Protein AF-A0A974SLF7-F1 (afdb_monomer_lite)

pLDDT: mean 86.93, std 12.86, range [40.88, 98.12]

Organism: NCBI:txid2528964

Sequence (100 aa):
MTAAPQLDRQIDTAHRFARDSALWLLGLCLRPDGQVAALPDRELGERALRGVRSGAATLLRASGVDDPELSERYQNLVGSLFLSEFDRLCAAWRTKGGRA

Radius of gyration: 15.49 Å; chains: 1; bounding box: 42×24×42 Å

Secondary structure (DSSP, 8-state):
---HHHHHHHHHHHHHHHHHHHHHHHHHHT-TT-TTTTS-HHHHHHHHHHHHHHHHHHHHHHTT---HHHHHHHHHHHHHHHHHHHHHHHHHHHHTT---

Structure (mmCIF, N/CA/C/O backbone):
data_AF-A0A974SLF7-F1
#
_entry.id   AF-A0A974SLF7-F1
#
loop_
_atom_site.group_PDB
_atom_site.id
_atom_site.type_symbol
_atom_site.label_atom_id
_atom_site.label_alt_id
_atom_site.label_comp_id
_atom_site.label_asym_id
_atom_site.label_entity_id
_atom_site.label_seq_id
_atom_site.pdbx_PDB_ins_code
_atom_site.Cartn_x
_atom_site.Cartn_y
_atom_site.Cartn_z
_atom_site.occupancy
_atom_site.B_iso_or_equiv
_atom_site.auth_seq_id
_atom_site.auth_comp_id
_atom_site.auth_asym_id
_atom_site.auth_atom_id
_atom_site.pdbx_PDB_model_num
ATOM 1 N N . MET A 1 1 ? -25.078 -4.249 18.445 1.00 40.88 1 MET A N 1
ATOM 2 C CA . MET A 1 1 ? -24.190 -5.179 17.710 1.00 40.88 1 MET A CA 1
ATOM 3 C C . MET A 1 1 ? -24.194 -4.788 16.234 1.00 40.88 1 MET A C 1
ATOM 5 O O . MET A 1 1 ? -25.112 -5.164 15.525 1.00 40.88 1 MET A O 1
ATOM 9 N N . THR A 1 2 ? -23.228 -3.978 15.790 1.00 49.41 2 THR A N 1
ATOM 10 C CA . THR A 1 2 ? -23.157 -3.402 14.420 1.00 49.41 2 THR A CA 1
ATOM 11 C C . THR A 1 2 ? -21.732 -3.452 13.830 1.00 49.41 2 THR A C 1
ATOM 13 O O . THR A 1 2 ? -21.420 -2.722 12.898 1.00 49.41 2 THR A O 1
ATOM 16 N N . ALA A 1 3 ? -20.851 -4.312 14.358 1.00 54.59 3 ALA A N 1
ATOM 17 C CA . ALA A 1 3 ? -19.404 -4.250 14.108 1.00 54.59 3 ALA A CA 1
ATOM 18 C C . ALA A 1 3 ? -18.918 -4.871 12.777 1.00 54.59 3 ALA A C 1
ATOM 20 O O . ALA A 1 3 ? -17.948 -4.384 12.205 1.00 54.59 3 ALA A O 1
ATOM 21 N N . ALA A 1 4 ? -19.580 -5.910 12.252 1.00 59.72 4 ALA A N 1
ATOM 22 C CA . ALA A 1 4 ? -19.119 -6.626 11.051 1.00 59.72 4 ALA A CA 1
ATOM 23 C C . ALA A 1 4 ? -19.055 -5.767 9.760 1.00 59.72 4 ALA A C 1
ATOM 25 O O . ALA A 1 4 ? -17.989 -5.694 9.154 1.00 59.72 4 ALA A O 1
ATOM 26 N N . PRO A 1 5 ? -20.110 -5.021 9.362 1.00 63.03 5 PRO A N 1
ATOM 27 C CA . PRO A 1 5 ? -20.104 -4.290 8.087 1.00 63.03 5 PRO A CA 1
ATOM 28 C C . PRO A 1 5 ? -19.159 -3.079 8.063 1.00 63.03 5 PRO A C 1
ATOM 30 O O . PRO A 1 5 ? -18.853 -2.550 6.995 1.00 63.03 5 PRO A O 1
ATOM 33 N N . GLN A 1 6 ? -18.715 -2.599 9.227 1.00 72.38 6 GLN A N 1
ATOM 34 C CA . GLN A 1 6 ? -17.761 -1.496 9.316 1.00 72.38 6 GLN A CA 1
ATOM 35 C C . GLN A 1 6 ? -16.323 -1.989 9.130 1.00 72.38 6 GLN A C 1
ATOM 37 O O . GLN A 1 6 ? -15.540 -1.308 8.473 1.00 72.38 6 GLN A O 1
ATOM 42 N N . LEU A 1 7 ? -16.000 -3.184 9.635 1.00 72.69 7 LEU A N 1
ATOM 43 C CA . LEU A 1 7 ? -14.693 -3.809 9.448 1.00 72.69 7 LEU A CA 1
ATOM 44 C C . LEU A 1 7 ? -14.453 -4.181 7.977 1.00 72.69 7 LEU A C 1
ATOM 46 O O . LEU A 1 7 ? -13.407 -3.837 7.432 1.00 72.69 7 LEU A O 1
ATOM 50 N N . ASP A 1 8 ? -15.448 -4.775 7.312 1.00 82.44 8 ASP A N 1
ATOM 51 C CA . ASP A 1 8 ? -15.354 -5.147 5.891 1.00 82.44 8 ASP A CA 1
ATOM 52 C C . ASP A 1 8 ? -15.076 -3.923 5.004 1.00 82.44 8 ASP A C 1
ATOM 54 O O . ASP A 1 8 ? -14.195 -3.939 4.145 1.00 82.44 8 ASP A O 1
ATOM 58 N N . ARG A 1 9 ? -15.746 -2.795 5.279 1.00 85.06 9 ARG A N 1
ATOM 59 C CA . ARG A 1 9 ? -15.509 -1.530 4.562 1.00 85.06 9 ARG A CA 1
ATOM 60 C C . ARG A 1 9 ? -14.100 -0.979 4.768 1.00 85.06 9 ARG A C 1
ATOM 62 O O . ARG A 1 9 ? -13.554 -0.367 3.846 1.00 85.06 9 ARG A O 1
ATOM 69 N N . GLN A 1 10 ? -13.523 -1.150 5.957 1.00 84.69 10 GLN A N 1
ATOM 70 C CA . GLN A 1 10 ? -12.151 -0.719 6.235 1.00 84.69 10 GLN A CA 1
ATOM 71 C C . GLN A 1 10 ? -11.140 -1.609 5.515 1.00 84.69 10 GLN A C 1
ATOM 73 O O . GLN A 1 10 ? -10.195 -1.092 4.927 1.00 84.69 10 GLN A O 1
ATOM 78 N N . ILE A 1 11 ? -11.376 -2.921 5.470 1.00 89.38 11 ILE A N 1
ATOM 79 C CA . ILE A 1 11 ? -10.544 -3.864 4.714 1.00 89.38 11 ILE A CA 1
ATOM 80 C C . ILE A 1 11 ? -10.594 -3.541 3.213 1.00 89.38 11 ILE A C 1
ATOM 82 O O . ILE A 1 11 ? -9.549 -3.386 2.581 1.00 89.38 11 ILE A O 1
ATOM 86 N N . ASP A 1 12 ? -11.781 -3.326 2.648 1.00 92.81 12 ASP A N 1
ATOM 87 C CA . ASP A 1 12 ? -11.933 -2.922 1.245 1.00 92.81 12 ASP A CA 1
ATOM 88 C C . ASP A 1 12 ? -11.215 -1.604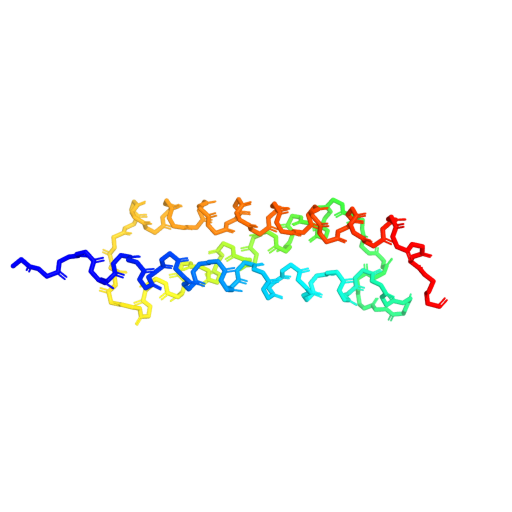 0.934 1.00 92.81 12 ASP A C 1
ATOM 90 O O . ASP A 1 12 ? -10.603 -1.432 -0.124 1.00 92.81 12 ASP A O 1
ATOM 94 N N . THR A 1 13 ? -11.290 -0.647 1.860 1.00 93.31 13 THR A N 1
ATOM 95 C CA . THR A 1 13 ? -10.619 0.649 1.724 1.00 93.31 13 THR A CA 1
ATOM 96 C C . THR A 1 13 ? -9.105 0.495 1.792 1.00 93.31 13 THR A C 1
ATOM 98 O O . THR A 1 13 ? -8.410 1.081 0.963 1.00 93.31 13 THR A O 1
ATOM 101 N N . ALA A 1 14 ? -8.597 -0.344 2.697 1.00 94.25 14 ALA A N 1
ATOM 102 C CA . ALA A 1 14 ? -7.186 -0.699 2.782 1.00 94.25 14 ALA A CA 1
ATOM 103 C C . ALA A 1 14 ? -6.677 -1.310 1.469 1.00 94.25 14 ALA A C 1
ATOM 105 O O . ALA A 1 14 ? -5.662 -0.855 0.941 1.00 94.25 14 ALA A O 1
ATOM 106 N N . HIS A 1 15 ? -7.404 -2.279 0.902 1.00 96.12 15 HIS A N 1
ATOM 107 C CA . HIS A 1 15 ? -7.049 -2.903 -0.375 1.00 96.12 15 HIS A CA 1
ATOM 108 C C . HIS A 1 15 ? -7.011 -1.899 -1.529 1.00 96.12 15 HIS A C 1
ATOM 110 O O . HIS A 1 15 ? -6.037 -1.874 -2.285 1.00 96.12 15 HIS A O 1
ATOM 116 N N . ARG A 1 16 ? -8.042 -1.053 -1.665 1.00 96.88 16 ARG A N 1
ATOM 117 C CA . ARG A 1 16 ? -8.079 -0.017 -2.711 1.00 96.88 16 ARG A CA 1
ATOM 118 C C . ARG A 1 16 ? -6.922 0.965 -2.564 1.00 96.88 16 ARG A C 1
ATOM 120 O O . ARG A 1 16 ? -6.176 1.170 -3.514 1.00 96.88 16 ARG A O 1
ATOM 127 N N . PHE A 1 17 ? -6.725 1.506 -1.365 1.00 97.31 17 PHE A N 1
ATOM 128 C CA . PHE A 1 17 ? -5.679 2.491 -1.109 1.00 97.31 17 PHE A CA 1
ATOM 129 C C . PHE A 1 17 ? -4.268 1.928 -1.344 1.00 97.31 17 PHE A C 1
ATOM 131 O O . PHE A 1 17 ? -3.434 2.587 -1.970 1.00 97.31 17 PHE A O 1
ATOM 138 N N . ALA A 1 18 ? -4.009 0.695 -0.899 1.00 97.69 18 ALA A N 1
ATOM 139 C CA . ALA A 1 18 ? -2.747 0.003 -1.143 1.00 97.69 18 ALA A CA 1
ATOM 140 C C . ALA A 1 18 ? -2.482 -0.195 -2.643 1.00 97.69 18 ALA A C 1
ATOM 142 O O . ALA A 1 18 ? -1.388 0.105 -3.125 1.00 97.69 18 ALA A O 1
ATOM 143 N N . ARG A 1 19 ? -3.496 -0.646 -3.391 1.00 97.56 19 ARG A N 1
ATOM 144 C CA . ARG A 1 19 ? -3.413 -0.851 -4.841 1.00 97.56 19 ARG A CA 1
ATOM 145 C C . ARG A 1 19 ? -3.156 0.451 -5.596 1.00 97.56 19 ARG A C 1
ATOM 147 O O . ARG A 1 19 ? -2.277 0.483 -6.454 1.00 97.56 19 ARG A O 1
ATOM 154 N N . ASP A 1 20 ? -3.897 1.508 -5.283 1.00 97.88 20 ASP A N 1
ATOM 155 C CA . ASP A 1 20 ? -3.748 2.806 -5.948 1.00 97.88 20 ASP A CA 1
ATOM 156 C C . ASP A 1 20 ? -2.362 3.402 -5.678 1.00 97.88 20 ASP A C 1
ATOM 158 O O . ASP A 1 20 ? -1.701 3.896 -6.592 1.00 97.88 20 ASP A O 1
ATOM 162 N N . SER A 1 21 ? -1.867 3.258 -4.445 1.00 97.75 21 SER A N 1
ATOM 163 C CA . SER A 1 21 ? -0.510 3.669 -4.072 1.00 97.75 21 SER A CA 1
ATOM 164 C C . SER A 1 21 ? 0.567 2.868 -4.814 1.00 97.75 21 SER A C 1
ATOM 166 O O . SER A 1 21 ? 1.557 3.440 -5.272 1.00 97.75 21 SER A O 1
ATOM 168 N N . ALA A 1 22 ? 0.376 1.555 -4.975 1.00 96.88 22 ALA A N 1
ATOM 169 C CA . ALA A 1 22 ? 1.293 0.690 -5.718 1.00 96.88 22 ALA A CA 1
ATOM 170 C C . ALA A 1 22 ? 1.327 1.036 -7.216 1.00 96.88 22 ALA A C 1
ATOM 172 O O . ALA A 1 22 ? 2.403 1.115 -7.810 1.00 96.88 22 ALA A O 1
ATOM 173 N N . LEU A 1 23 ? 0.165 1.304 -7.821 1.00 95.00 23 LEU A N 1
ATOM 174 C CA . LEU A 1 23 ? 0.063 1.767 -9.207 1.00 95.00 23 LEU A CA 1
ATOM 175 C C . LEU A 1 23 ? 0.741 3.123 -9.401 1.00 95.00 23 LEU A C 1
ATOM 177 O O . LEU A 1 23 ? 1.461 3.312 -10.381 1.00 95.00 23 LEU A O 1
ATOM 181 N N . TRP A 1 24 ? 0.536 4.051 -8.465 1.00 94.00 24 TRP A N 1
ATOM 182 C CA . TRP A 1 24 ? 1.185 5.356 -8.495 1.00 94.00 24 TRP A CA 1
ATOM 183 C C . TRP A 1 24 ? 2.710 5.228 -8.435 1.00 94.00 24 TRP A C 1
ATOM 185 O O . TRP A 1 24 ? 3.396 5.820 -9.270 1.00 94.00 24 TRP A O 1
ATOM 195 N N . LEU A 1 25 ? 3.240 4.405 -7.520 1.00 93.75 25 LEU A N 1
ATOM 196 C CA . LEU A 1 25 ? 4.680 4.166 -7.424 1.00 93.75 25 LEU A CA 1
ATOM 197 C C . LEU A 1 25 ? 5.232 3.536 -8.707 1.00 93.75 25 LEU A C 1
ATOM 199 O O . LEU A 1 25 ? 6.228 4.021 -9.234 1.00 93.75 25 LEU A O 1
ATOM 203 N N . LEU A 1 26 ? 4.573 2.506 -9.249 1.00 91.50 26 LEU A N 1
ATOM 204 C CA . LEU A 1 26 ? 5.006 1.903 -10.512 1.00 91.50 26 LEU A CA 1
ATOM 205 C C . LEU A 1 26 ? 5.023 2.945 -11.636 1.00 91.50 26 LEU A C 1
ATOM 207 O O . LEU A 1 26 ? 5.988 3.028 -12.389 1.00 91.50 26 LEU A O 1
ATOM 211 N N . GLY A 1 27 ? 3.986 3.780 -11.720 1.00 90.25 27 GLY A N 1
ATOM 212 C CA . GLY A 1 27 ? 3.916 4.868 -12.689 1.00 90.25 27 GLY A CA 1
ATOM 213 C C . GLY A 1 27 ? 5.048 5.887 -12.545 1.00 90.25 27 GLY A C 1
ATOM 214 O O . GLY A 1 27 ? 5.474 6.446 -13.552 1.00 90.25 27 GLY A O 1
ATOM 215 N N . LEU A 1 28 ? 5.557 6.122 -11.332 1.00 88.12 28 LEU A N 1
ATOM 216 C CA . LEU A 1 28 ? 6.750 6.940 -11.116 1.00 88.12 28 LEU A CA 1
ATOM 217 C C . LEU A 1 28 ? 8.030 6.231 -11.563 1.00 88.12 28 LEU A C 1
ATOM 219 O O . LEU A 1 28 ? 8.842 6.853 -12.241 1.00 88.12 28 LEU A O 1
ATOM 223 N N . CYS A 1 29 ? 8.194 4.949 -11.229 1.00 87.62 29 CYS A N 1
ATOM 224 C CA . CYS A 1 29 ? 9.366 4.160 -11.621 1.00 87.62 29 CYS A CA 1
ATOM 225 C C . CYS A 1 29 ? 9.501 4.012 -13.145 1.00 87.62 29 CYS A C 1
ATOM 227 O O . CYS A 1 29 ? 10.606 3.872 -13.655 1.00 87.62 29 CYS A O 1
ATOM 229 N N . LEU A 1 30 ? 8.385 4.037 -13.879 1.00 85.62 30 LEU A N 1
ATOM 230 C CA . LEU A 1 30 ? 8.370 3.917 -15.340 1.00 85.62 30 LEU A CA 1
ATOM 231 C C . LEU A 1 30 ? 8.606 5.249 -16.077 1.00 85.62 30 LEU A C 1
ATOM 233 O O . LEU A 1 30 ? 8.664 5.252 -17.305 1.00 85.62 30 LEU A O 1
ATOM 237 N N . ARG A 1 31 ? 8.724 6.385 -15.373 1.00 84.25 31 ARG A N 1
ATOM 238 C CA . ARG A 1 31 ? 8.964 7.697 -15.999 1.00 84.25 31 ARG A CA 1
ATOM 239 C C . ARG A 1 31 ? 10.470 7.995 -16.071 1.00 84.25 31 ARG A C 1
ATOM 241 O O . ARG A 1 31 ? 11.074 8.179 -15.017 1.00 84.25 31 ARG A O 1
ATOM 248 N N . PRO A 1 32 ? 11.058 8.125 -17.276 1.00 64.94 32 PRO A N 1
ATOM 249 C CA . PRO A 1 32 ? 12.507 8.274 -17.448 1.00 64.94 32 PRO A CA 1
ATOM 250 C C . PRO A 1 32 ? 13.077 9.585 -16.878 1.00 64.94 32 PRO A C 1
ATOM 252 O O . PRO A 1 32 ? 14.190 9.579 -16.367 1.00 64.94 32 PRO A O 1
ATOM 255 N N . ASP A 1 33 ? 12.296 10.671 -16.868 1.00 72.19 33 ASP A N 1
ATOM 256 C CA . ASP A 1 33 ? 12.726 12.001 -16.388 1.00 72.19 33 ASP A CA 1
ATOM 257 C C . ASP A 1 33 ? 12.012 12.432 -15.089 1.00 72.19 33 ASP A C 1
ATOM 259 O O . ASP A 1 33 ? 11.839 13.617 -14.795 1.00 72.19 33 ASP A O 1
ATOM 263 N N . GLY A 1 34 ? 11.499 11.468 -14.320 1.00 65.69 34 GLY A N 1
ATOM 264 C CA . GLY A 1 34 ? 10.731 11.745 -13.107 1.00 65.69 34 GLY A CA 1
ATOM 265 C C . GLY A 1 34 ? 11.589 12.262 -11.947 1.00 65.69 34 GLY A C 1
ATOM 266 O O . GLY A 1 34 ? 12.764 11.932 -11.826 1.00 65.69 34 GLY A O 1
ATOM 267 N N . GLN A 1 35 ? 10.965 12.978 -11.001 1.00 68.19 35 GLN A N 1
ATOM 268 C CA . GLN A 1 35 ? 11.599 13.458 -9.754 1.00 68.19 35 GLN A CA 1
ATOM 269 C C . GLN A 1 35 ? 12.273 12.350 -8.920 1.00 68.19 35 GLN A C 1
ATOM 271 O O . GLN A 1 35 ? 13.057 12.644 -8.021 1.00 68.19 35 GLN A O 1
ATOM 276 N N . VAL A 1 36 ? 11.952 11.083 -9.196 1.00 77.31 36 VAL A N 1
ATOM 277 C CA . VAL A 1 36 ? 12.478 9.914 -8.487 1.00 77.31 36 VAL A CA 1
ATOM 278 C C . VAL A 1 36 ? 13.556 9.157 -9.264 1.00 77.31 36 VAL A C 1
ATOM 280 O O . VAL A 1 36 ? 14.143 8.247 -8.696 1.00 77.31 36 VAL A O 1
ATOM 283 N N . ALA A 1 37 ? 13.859 9.532 -10.514 1.00 72.44 37 ALA A N 1
ATOM 284 C CA . ALA A 1 37 ? 14.837 8.829 -11.355 1.00 72.44 37 ALA A CA 1
ATOM 285 C C . ALA A 1 37 ? 16.264 8.856 -10.772 1.00 72.44 37 ALA A C 1
ATOM 287 O O . ALA A 1 37 ? 17.071 7.976 -11.051 1.00 72.44 37 ALA A O 1
ATOM 288 N N . ALA A 1 38 ? 16.566 9.854 -9.935 1.00 78.94 38 ALA A N 1
ATOM 289 C CA . ALA A 1 38 ? 17.844 9.986 -9.240 1.00 78.94 38 ALA A CA 1
ATOM 290 C C . ALA A 1 38 ? 17.874 9.315 -7.852 1.00 78.94 38 ALA A C 1
ATOM 292 O O . ALA A 1 38 ? 18.921 9.310 -7.205 1.00 78.94 38 ALA A O 1
ATOM 293 N N . LEU A 1 39 ? 16.744 8.793 -7.357 1.00 83.50 39 LEU A N 1
ATOM 294 C CA . LEU A 1 39 ? 16.686 8.150 -6.045 1.00 83.50 39 LEU A CA 1
ATOM 295 C C . LEU A 1 39 ? 17.078 6.671 -6.152 1.00 83.50 39 LEU A C 1
ATOM 297 O O . LEU A 1 39 ? 16.595 5.983 -7.049 1.00 83.50 39 LEU A O 1
ATOM 301 N N . PRO A 1 40 ? 17.875 6.139 -5.210 1.00 87.44 40 PRO A N 1
ATOM 302 C CA . PRO A 1 40 ? 18.087 4.701 -5.108 1.00 87.44 40 PRO A CA 1
ATOM 303 C C . PRO A 1 40 ? 16.764 3.960 -4.867 1.00 87.44 40 PRO A C 1
ATOM 305 O O . PRO A 1 40 ? 15.971 4.380 -4.020 1.00 87.44 40 PRO A O 1
ATOM 308 N N . ASP A 1 41 ? 16.566 2.809 -5.518 1.00 86.06 41 ASP A N 1
ATOM 309 C CA . ASP A 1 41 ? 15.347 1.985 -5.403 1.00 86.06 41 ASP A CA 1
ATOM 310 C C . ASP A 1 41 ? 14.931 1.725 -3.951 1.00 86.06 41 ASP A C 1
ATOM 312 O O . ASP A 1 41 ? 13.758 1.836 -3.588 1.00 86.06 41 ASP A O 1
ATOM 316 N N . ARG A 1 42 ? 15.911 1.420 -3.092 1.00 87.81 42 ARG A N 1
ATOM 317 C CA . ARG A 1 42 ? 15.683 1.194 -1.661 1.00 87.81 42 ARG A CA 1
ATOM 318 C C . ARG A 1 42 ? 15.109 2.433 -0.977 1.00 87.81 42 ARG A C 1
ATOM 320 O O . ARG A 1 42 ? 14.162 2.321 -0.204 1.00 87.81 42 ARG A O 1
ATOM 327 N N . GLU A 1 43 ? 15.674 3.605 -1.250 1.00 90.81 43 GLU A N 1
ATOM 328 C CA . GLU A 1 43 ? 15.220 4.850 -0.636 1.00 90.81 43 GLU A CA 1
ATOM 329 C C . GLU A 1 43 ? 13.817 5.225 -1.125 1.00 90.81 43 GLU A C 1
ATOM 331 O O . GLU A 1 43 ? 12.964 5.615 -0.323 1.00 90.81 43 GLU A O 1
ATOM 336 N N . LEU A 1 44 ? 13.555 5.062 -2.423 1.00 89.88 44 LEU A N 1
ATOM 337 C CA . LEU A 1 44 ? 12.239 5.288 -3.008 1.00 89.88 44 LEU A CA 1
ATOM 338 C C . LEU A 1 44 ? 11.185 4.356 -2.388 1.00 89.88 44 LEU A C 1
ATOM 340 O O . LEU A 1 44 ? 10.128 4.828 -1.960 1.00 89.88 44 LEU A O 1
ATOM 344 N N . GLY A 1 45 ? 11.493 3.062 -2.269 1.00 90.62 45 GLY A N 1
ATOM 345 C CA . GLY A 1 45 ? 10.617 2.072 -1.642 1.00 90.62 45 GLY A CA 1
ATOM 346 C C . GLY A 1 45 ? 10.332 2.379 -0.170 1.00 90.62 45 GLY A C 1
ATOM 347 O O . GLY A 1 45 ? 9.176 2.366 0.255 1.00 90.62 45 GLY A O 1
ATOM 348 N N . GLU A 1 46 ? 11.357 2.737 0.609 1.00 94.00 46 GLU A N 1
ATOM 349 C CA . GLU A 1 46 ? 11.193 3.120 2.015 1.00 94.00 46 GLU A CA 1
ATOM 350 C C . GLU A 1 46 ? 10.353 4.398 2.178 1.00 94.00 46 GLU A C 1
ATOM 352 O O . GLU A 1 46 ? 9.485 4.464 3.055 1.00 94.00 46 GLU A O 1
ATOM 357 N N . ARG A 1 47 ? 10.571 5.418 1.334 1.00 94.31 47 ARG A N 1
ATOM 358 C CA . ARG A 1 47 ? 9.768 6.653 1.335 1.00 94.31 47 ARG A CA 1
ATOM 359 C C . ARG A 1 47 ? 8.310 6.369 0.983 1.00 94.31 47 ARG A C 1
ATOM 361 O O . ARG A 1 47 ? 7.423 6.852 1.687 1.00 94.31 47 ARG A O 1
ATOM 368 N N . ALA A 1 48 ? 8.065 5.568 -0.053 1.00 94.88 48 ALA A N 1
ATOM 369 C CA . ALA A 1 48 ? 6.719 5.184 -0.462 1.00 94.88 48 ALA A CA 1
ATOM 370 C C . ALA A 1 48 ? 5.998 4.413 0.652 1.00 94.88 48 ALA A C 1
ATOM 372 O O . ALA A 1 48 ? 4.888 4.781 1.029 1.00 94.88 48 ALA A O 1
ATOM 373 N N . LEU A 1 49 ? 6.656 3.420 1.260 1.00 96.69 49 LEU A N 1
ATOM 374 C CA . LEU A 1 49 ? 6.080 2.641 2.356 1.00 96.69 49 LEU A CA 1
ATOM 375 C C . LEU A 1 49 ? 5.740 3.514 3.573 1.00 96.69 49 LEU A C 1
ATOM 377 O O . LEU A 1 49 ? 4.662 3.368 4.153 1.00 96.69 49 LEU A O 1
ATOM 381 N N . ARG A 1 50 ? 6.622 4.450 3.953 1.00 97.25 50 ARG A N 1
ATOM 382 C CA . ARG A 1 50 ? 6.330 5.421 5.023 1.00 97.25 50 ARG A CA 1
ATOM 383 C C . ARG A 1 50 ? 5.128 6.302 4.677 1.00 97.25 50 ARG A C 1
ATOM 385 O O . ARG A 1 50 ? 4.267 6.505 5.531 1.00 97.25 50 ARG A O 1
ATOM 392 N N . GLY A 1 51 ? 5.050 6.787 3.437 1.00 97.19 51 GLY A N 1
ATOM 393 C CA . GLY A 1 51 ? 3.918 7.578 2.949 1.00 97.19 51 GLY A CA 1
ATOM 394 C C . GLY A 1 51 ? 2.596 6.813 3.018 1.00 97.19 51 GLY A C 1
ATOM 395 O O . GLY A 1 51 ? 1.617 7.327 3.555 1.00 97.19 51 GLY A O 1
ATOM 396 N N . VAL A 1 52 ? 2.587 5.556 2.569 1.00 97.75 52 VAL A N 1
ATOM 397 C CA . VAL A 1 52 ? 1.416 4.669 2.620 1.00 97.75 52 VAL A CA 1
ATOM 398 C C . VAL A 1 52 ? 0.964 4.424 4.058 1.00 97.75 52 VAL A C 1
ATOM 400 O O . VAL A 1 52 ? -0.220 4.560 4.355 1.00 97.75 52 VAL A O 1
ATOM 403 N N . ARG A 1 53 ? 1.887 4.125 4.980 1.00 97.50 53 ARG A N 1
ATOM 404 C CA . ARG A 1 53 ? 1.552 3.944 6.403 1.00 97.50 53 ARG A CA 1
ATOM 405 C C . ARG A 1 53 ? 0.959 5.216 7.011 1.00 97.50 53 ARG A C 1
ATOM 407 O O . ARG A 1 53 ? -0.098 5.164 7.629 1.00 97.50 53 ARG A O 1
ATOM 414 N N . SER A 1 54 ? 1.560 6.376 6.758 1.00 96.44 54 SER A N 1
ATOM 415 C CA . SER A 1 54 ? 1.012 7.658 7.225 1.00 96.44 54 SER A CA 1
ATOM 416 C C . SER A 1 54 ? -0.392 7.941 6.658 1.00 96.44 54 SER A C 1
ATOM 418 O O . SER A 1 54 ? -1.309 8.343 7.385 1.00 96.44 54 SER A O 1
ATOM 420 N N . GLY A 1 55 ? -0.603 7.655 5.369 1.00 95.50 55 GLY A N 1
ATOM 421 C CA . GLY A 1 55 ? -1.911 7.765 4.724 1.00 95.50 55 GLY A CA 1
ATOM 422 C C . GLY A 1 55 ? -2.950 6.825 5.339 1.00 95.50 55 GLY A C 1
ATOM 423 O O . GLY A 1 55 ? -4.063 7.254 5.635 1.00 95.50 55 GLY A O 1
ATOM 424 N N . ALA A 1 56 ? -2.571 5.579 5.629 1.00 95.00 56 ALA A N 1
ATOM 425 C CA . ALA A 1 56 ? -3.430 4.605 6.300 1.00 95.00 56 ALA A CA 1
ATOM 426 C C . ALA A 1 56 ? -3.881 5.086 7.687 1.00 95.00 56 ALA A C 1
ATOM 428 O O . ALA A 1 56 ? -5.067 5.007 8.007 1.00 95.00 56 ALA A O 1
ATOM 429 N N . ALA A 1 57 ? -2.962 5.643 8.484 1.00 93.50 57 ALA A N 1
ATOM 430 C CA . ALA A 1 57 ? -3.291 6.226 9.785 1.00 93.50 57 ALA A CA 1
ATOM 431 C C . ALA A 1 57 ? -4.313 7.366 9.654 1.00 93.50 57 ALA A C 1
ATOM 433 O O . ALA A 1 57 ? -5.261 7.458 10.432 1.00 93.50 57 ALA A O 1
ATOM 434 N N . THR A 1 58 ? -4.136 8.216 8.641 1.00 93.81 58 THR A N 1
ATOM 435 C CA . THR A 1 58 ? -5.033 9.344 8.358 1.00 93.81 58 THR A CA 1
ATOM 436 C C . THR A 1 58 ? -6.427 8.867 7.942 1.00 93.81 58 THR A C 1
ATOM 438 O O . THR A 1 58 ? -7.423 9.379 8.450 1.00 93.81 58 THR A O 1
ATOM 441 N N . LEU A 1 59 ? -6.514 7.849 7.078 1.00 91.44 59 LEU A N 1
ATOM 442 C CA . LEU A 1 59 ? -7.783 7.249 6.646 1.00 91.44 59 LEU A CA 1
ATOM 443 C C . LEU A 1 59 ? -8.552 6.616 7.812 1.00 91.44 59 LEU A C 1
ATOM 445 O O . LEU A 1 59 ? -9.770 6.783 7.922 1.00 91.44 59 LEU A O 1
ATOM 449 N N . LEU A 1 60 ? -7.842 5.919 8.701 1.00 90.12 60 LEU A N 1
AT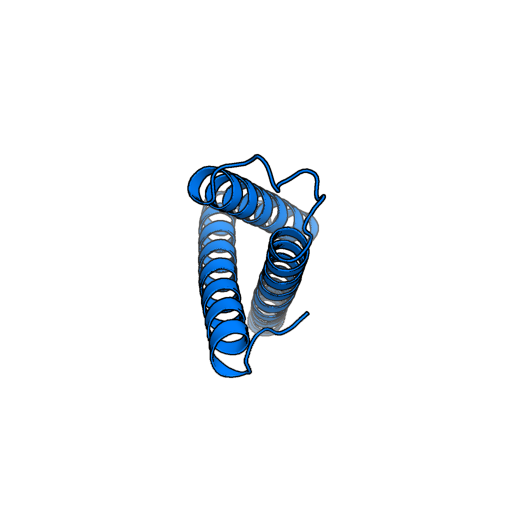OM 450 C CA . LEU A 1 60 ? -8.453 5.297 9.869 1.00 90.12 60 LEU A CA 1
ATOM 451 C C . LEU A 1 60 ? -8.996 6.353 10.845 1.00 90.12 60 LEU A C 1
ATOM 453 O O . LEU A 1 60 ? -10.144 6.255 11.278 1.00 90.12 60 LEU A O 1
ATOM 457 N N . ARG A 1 61 ? -8.224 7.417 11.112 1.00 89.94 61 ARG A N 1
ATOM 458 C CA . ARG A 1 61 ? -8.673 8.549 11.943 1.00 89.94 61 ARG A CA 1
ATOM 459 C C . ARG A 1 61 ? -9.878 9.271 11.344 1.00 89.94 61 ARG A C 1
ATOM 461 O O . ARG A 1 61 ? -10.824 9.575 12.064 1.00 89.94 61 ARG A O 1
ATOM 468 N N . ALA A 1 62 ? -9.891 9.493 10.029 1.00 88.81 62 ALA A N 1
ATOM 469 C CA . ALA A 1 62 ? -11.033 10.089 9.328 1.00 88.81 62 ALA A CA 1
ATOM 470 C C . ALA A 1 62 ? -12.310 9.231 9.429 1.00 88.81 62 ALA A C 1
ATOM 472 O O . ALA A 1 62 ? -13.416 9.748 9.297 1.00 88.81 62 ALA A O 1
ATOM 473 N N . SER A 1 63 ? -12.161 7.934 9.712 1.00 86.88 63 SER A N 1
ATOM 474 C CA . SER A 1 63 ? -13.270 7.010 9.964 1.00 86.88 63 SER A CA 1
ATOM 475 C C . SER A 1 63 ? -13.776 7.038 11.416 1.00 86.88 63 SER A C 1
ATOM 477 O O . SER A 1 63 ? -14.639 6.236 11.771 1.00 86.88 63 SER A O 1
ATOM 479 N N . GLY A 1 64 ? -13.253 7.943 12.254 1.00 87.00 64 GLY A N 1
ATOM 480 C CA . GLY A 1 64 ? -13.656 8.121 13.652 1.00 87.00 64 GLY A CA 1
ATOM 481 C C . GLY A 1 64 ? -13.014 7.135 14.631 1.00 87.00 64 GLY A C 1
ATOM 482 O O . GLY A 1 64 ? -13.468 7.027 15.766 1.00 87.00 64 GLY A O 1
ATOM 483 N N . VAL A 1 65 ? -11.985 6.401 14.204 1.00 85.19 65 VAL A N 1
ATOM 484 C CA . VAL A 1 65 ? -11.255 5.453 15.053 1.00 85.19 65 VAL A CA 1
ATOM 485 C C . VAL A 1 65 ? -10.049 6.159 15.673 1.00 85.19 65 VAL A C 1
ATOM 487 O O . VAL A 1 65 ? -9.125 6.552 14.960 1.00 85.19 65 VAL A O 1
ATOM 490 N N . ASP A 1 66 ? -10.053 6.284 17.000 1.00 85.62 66 ASP A N 1
ATOM 491 C CA . ASP A 1 66 ? -8.970 6.880 17.795 1.00 85.62 66 ASP A CA 1
ATOM 492 C C . ASP A 1 66 ? -8.371 5.848 18.764 1.00 85.62 66 ASP A C 1
ATOM 494 O O . ASP A 1 66 ? -8.423 5.975 19.983 1.00 85.62 66 ASP A O 1
ATOM 498 N N . ASP A 1 67 ? -7.861 4.758 18.190 1.00 89.81 67 ASP A N 1
ATOM 499 C CA . ASP A 1 67 ? -7.170 3.683 18.903 1.00 89.81 67 ASP A CA 1
ATOM 500 C C . ASP A 1 67 ? -5.741 3.556 18.335 1.00 89.81 67 ASP A C 1
ATOM 502 O O . ASP A 1 67 ? -5.578 3.206 17.157 1.00 89.81 67 ASP A O 1
ATOM 506 N N . PRO A 1 68 ? -4.695 3.868 19.127 1.00 91.00 68 PRO A N 1
ATOM 507 C CA . PRO A 1 68 ? -3.305 3.793 18.683 1.00 91.00 68 PRO A CA 1
ATOM 508 C C . PRO A 1 68 ? -2.859 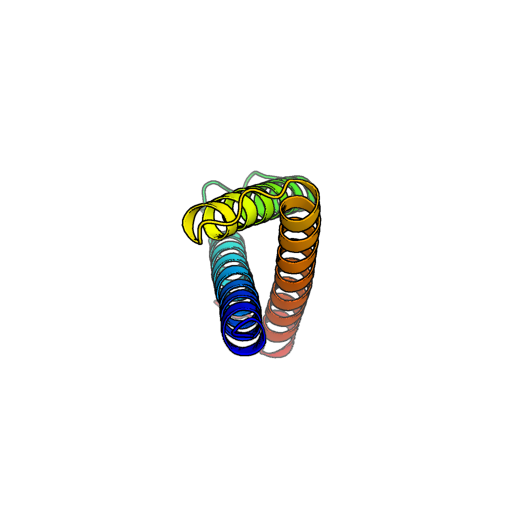2.392 18.251 1.00 91.00 68 PRO A C 1
ATOM 510 O O . PRO A 1 68 ? -2.148 2.268 17.254 1.00 91.00 68 PRO A O 1
ATOM 513 N N . GLU A 1 69 ? -3.288 1.345 18.958 1.00 93.50 69 GLU A N 1
ATOM 514 C CA . GLU A 1 69 ? -2.900 -0.038 18.666 1.00 93.50 69 GLU A CA 1
ATOM 515 C C . GLU A 1 69 ? -3.575 -0.514 17.377 1.00 93.50 69 GLU A C 1
ATOM 517 O O . GLU A 1 69 ? -2.939 -1.103 16.496 1.00 93.50 69 GLU A O 1
ATOM 522 N N . LEU A 1 70 ? -4.863 -0.198 17.217 1.00 90.25 70 LEU A N 1
ATOM 523 C CA . LEU A 1 70 ? -5.588 -0.482 15.983 1.00 90.25 70 LEU A CA 1
ATOM 524 C C . LEU A 1 70 ? -5.014 0.307 14.800 1.00 90.25 70 LEU A C 1
ATOM 526 O O . LEU A 1 70 ? -4.899 -0.235 13.700 1.00 90.25 70 LEU A O 1
ATOM 530 N N . SER A 1 71 ? -4.604 1.557 15.023 1.00 92.31 71 SER A N 1
ATOM 531 C CA . SER A 1 71 ? -3.927 2.371 14.014 1.00 92.31 71 SER A CA 1
ATOM 532 C C . SER A 1 71 ? -2.616 1.751 13.568 1.00 92.31 71 SER A C 1
ATOM 534 O O . SER A 1 71 ? -2.391 1.614 12.367 1.00 92.31 71 SER A O 1
ATOM 536 N N . GLU A 1 72 ? -1.770 1.308 14.493 1.00 94.88 72 GLU A N 1
ATOM 537 C CA . GLU A 1 72 ? -0.523 0.630 14.146 1.00 94.88 72 GLU A CA 1
ATOM 538 C C . GLU A 1 72 ? -0.779 -0.657 13.345 1.00 94.88 72 GLU A C 1
ATOM 540 O O . GLU A 1 72 ? -0.171 -0.875 12.292 1.00 94.88 72 GLU A O 1
ATOM 545 N N . ARG A 1 73 ? -1.735 -1.486 13.781 1.00 94.56 73 ARG A N 1
ATOM 546 C CA . ARG A 1 73 ? -2.124 -2.711 13.062 1.00 94.56 73 ARG A CA 1
ATOM 547 C C . ARG A 1 73 ? -2.636 -2.414 11.657 1.00 94.56 73 ARG A C 1
ATOM 549 O O . ARG A 1 73 ? -2.246 -3.098 10.713 1.00 94.56 73 ARG A O 1
ATOM 556 N N . TYR A 1 74 ? -3.467 -1.388 11.505 1.00 94.31 74 TYR A N 1
ATOM 557 C CA . TYR A 1 74 ? -4.010 -0.984 10.212 1.00 94.31 74 TYR A CA 1
ATOM 558 C C . TYR A 1 74 ? -2.921 -0.447 9.276 1.00 94.31 74 TYR A C 1
ATOM 560 O O . TYR A 1 74 ? -2.866 -0.826 8.107 1.00 94.31 74 TYR A O 1
ATOM 568 N N . GLN A 1 75 ? -1.995 0.367 9.789 1.00 96.25 75 GLN A N 1
ATOM 569 C CA . GLN A 1 75 ? -0.831 0.832 9.031 1.00 96.25 75 GLN A CA 1
ATOM 570 C C . GLN A 1 75 ? 0.038 -0.333 8.550 1.00 96.25 75 GLN A C 1
ATOM 572 O O . GLN A 1 75 ? 0.469 -0.352 7.395 1.00 96.25 75 GLN A O 1
ATOM 577 N N . ASN A 1 76 ? 0.278 -1.320 9.417 1.00 97.19 76 ASN A N 1
ATOM 578 C CA . ASN A 1 76 ? 1.035 -2.517 9.066 1.00 97.19 76 ASN A CA 1
ATOM 579 C C . ASN A 1 76 ? 0.310 -3.353 8.004 1.00 97.19 76 ASN A C 1
ATOM 581 O O . ASN A 1 76 ? 0.935 -3.711 7.006 1.00 97.19 76 ASN A O 1
ATOM 585 N N . LEU A 1 77 ? -0.999 -3.577 8.162 1.00 96.00 77 LEU A N 1
ATOM 586 C CA . LEU A 1 77 ? -1.836 -4.268 7.177 1.00 96.00 77 LEU A CA 1
ATOM 587 C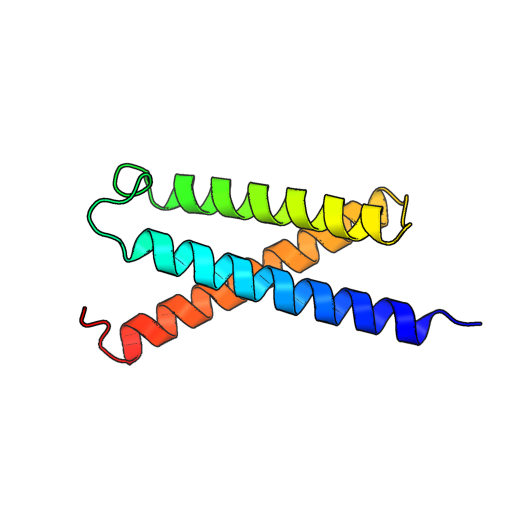 C . LEU A 1 77 ? -1.756 -3.595 5.802 1.00 96.00 77 LEU A C 1
ATOM 589 O O . LEU A 1 77 ? -1.405 -4.244 4.818 1.00 96.00 77 LEU A O 1
ATOM 593 N N . VAL A 1 78 ? -2.035 -2.292 5.729 1.00 97.56 78 VAL A N 1
ATOM 594 C CA . VAL A 1 78 ? -2.006 -1.537 4.467 1.00 97.56 78 VAL A CA 1
ATOM 595 C C . VAL A 1 78 ? -0.604 -1.544 3.857 1.00 97.56 78 VAL A C 1
ATOM 597 O O . VAL A 1 78 ? -0.465 -1.714 2.648 1.00 97.56 78 VAL A O 1
ATOM 600 N N . GLY A 1 79 ? 0.443 -1.407 4.677 1.00 97.69 79 GLY A N 1
ATOM 601 C CA . GLY A 1 79 ? 1.828 -1.492 4.217 1.00 97.69 79 GLY A CA 1
ATOM 602 C C . GLY A 1 79 ? 2.153 -2.842 3.569 1.00 97.69 79 GLY A C 1
ATOM 603 O O . GLY A 1 79 ? 2.752 -2.873 2.497 1.00 97.69 79 GLY A O 1
ATOM 604 N N . SER A 1 80 ? 1.719 -3.951 4.172 1.00 98.00 80 SER A N 1
ATOM 605 C CA . SER A 1 80 ? 1.888 -5.294 3.604 1.00 98.00 80 SER A CA 1
ATOM 606 C C . SER A 1 80 ? 1.099 -5.486 2.307 1.00 98.00 80 SER A C 1
ATOM 608 O O . SER A 1 80 ? 1.642 -6.026 1.343 1.00 98.00 80 SER A O 1
ATOM 610 N N . LEU A 1 81 ? -0.150 -5.009 2.251 1.00 98.06 81 LEU A N 1
ATOM 611 C CA . LEU A 1 81 ? -0.968 -5.047 1.033 1.00 98.06 81 LEU A CA 1
ATOM 612 C C . LEU A 1 81 ? -0.319 -4.253 -0.105 1.00 98.06 81 LEU A C 1
ATOM 614 O O . LEU A 1 81 ? -0.285 -4.718 -1.241 1.00 98.06 81 LEU A O 1
ATOM 618 N N . PHE A 1 82 ? 0.230 -3.080 0.206 1.00 98.12 82 PHE A N 1
ATOM 619 C CA . PHE A 1 82 ? 0.921 -2.232 -0.759 1.00 98.12 82 PHE A CA 1
ATOM 620 C C . PHE A 1 82 ? 2.146 -2.931 -1.352 1.00 98.12 82 PHE A C 1
ATOM 622 O O . PHE A 1 82 ? 2.280 -2.967 -2.573 1.00 98.12 82 PHE A O 1
ATOM 629 N N . LEU A 1 83 ? 3.005 -3.521 -0.513 1.00 96.50 83 LEU A N 1
ATOM 630 C CA . LEU A 1 83 ? 4.188 -4.250 -0.983 1.00 96.50 83 LEU A CA 1
ATOM 631 C C . LEU A 1 83 ? 3.790 -5.439 -1.864 1.00 96.50 83 LEU A C 1
ATOM 633 O O . LEU A 1 83 ? 4.329 -5.601 -2.954 1.00 96.50 83 LEU A O 1
ATOM 637 N N . SER A 1 84 ? 2.791 -6.217 -1.436 1.00 97.00 84 SER A N 1
ATOM 638 C CA . SER A 1 84 ? 2.302 -7.366 -2.201 1.00 97.00 84 SER A CA 1
ATOM 639 C C . SER A 1 84 ? 1.738 -6.964 -3.569 1.00 97.00 84 SER A C 1
ATOM 641 O O . SER A 1 84 ? 2.067 -7.591 -4.579 1.00 97.00 84 SER A O 1
ATOM 643 N N . GLU A 1 85 ? 0.930 -5.900 -3.637 1.00 97.12 85 GLU A N 1
ATOM 644 C CA . GLU A 1 85 ? 0.416 -5.391 -4.912 1.00 97.12 85 GLU A CA 1
ATOM 645 C C . GLU A 1 85 ? 1.527 -4.811 -5.789 1.00 97.12 85 GLU A C 1
ATOM 647 O O . GLU A 1 85 ? 1.538 -5.055 -6.996 1.00 97.12 85 GLU A O 1
ATOM 652 N N . PHE A 1 86 ? 2.486 -4.088 -5.212 1.00 95.25 86 PHE A N 1
ATOM 653 C CA . PHE A 1 86 ? 3.607 -3.534 -5.965 1.00 95.25 86 PHE A CA 1
ATOM 654 C C . PHE A 1 86 ? 4.491 -4.632 -6.569 1.00 95.25 86 PHE A C 1
ATOM 656 O O . PHE A 1 86 ? 4.810 -4.571 -7.759 1.00 95.25 86 PHE A O 1
ATOM 663 N N . ASP A 1 87 ? 4.803 -5.680 -5.806 1.00 93.62 87 ASP A N 1
ATOM 664 C CA . ASP A 1 87 ? 5.546 -6.845 -6.295 1.00 93.62 87 ASP A CA 1
ATOM 665 C C . ASP A 1 87 ? 4.784 -7.566 -7.411 1.00 93.62 87 ASP A C 1
ATOM 667 O O . ASP A 1 87 ? 5.358 -7.895 -8.457 1.00 93.62 87 ASP A O 1
ATOM 671 N N . ARG A 1 88 ? 3.467 -7.754 -7.239 1.00 95.00 88 ARG A N 1
ATOM 672 C CA . ARG A 1 88 ? 2.590 -8.347 -8.258 1.00 95.00 88 ARG A CA 1
ATOM 673 C C . ARG A 1 88 ? 2.593 -7.531 -9.548 1.00 95.00 88 ARG A C 1
ATOM 675 O O . ARG A 1 88 ? 2.688 -8.104 -10.635 1.00 95.00 88 ARG A O 1
ATOM 682 N N . LEU A 1 89 ? 2.500 -6.206 -9.446 1.00 92.88 89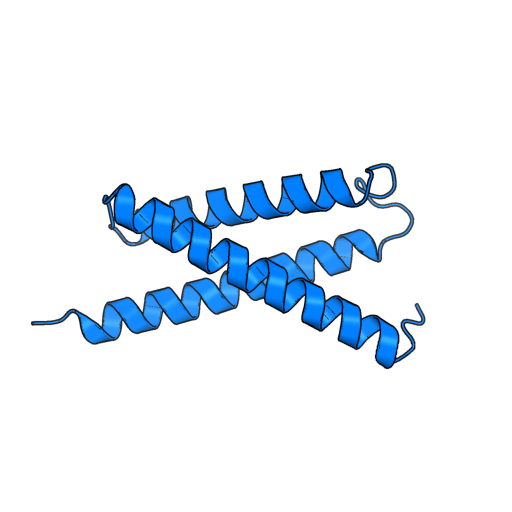 LEU A N 1
ATOM 683 C CA . LEU A 1 89 ? 2.525 -5.295 -10.590 1.00 92.88 89 LEU A CA 1
ATOM 684 C C . LEU A 1 89 ? 3.890 -5.308 -11.291 1.00 92.88 89 LEU A C 1
ATOM 686 O O . LEU A 1 89 ? 3.941 -5.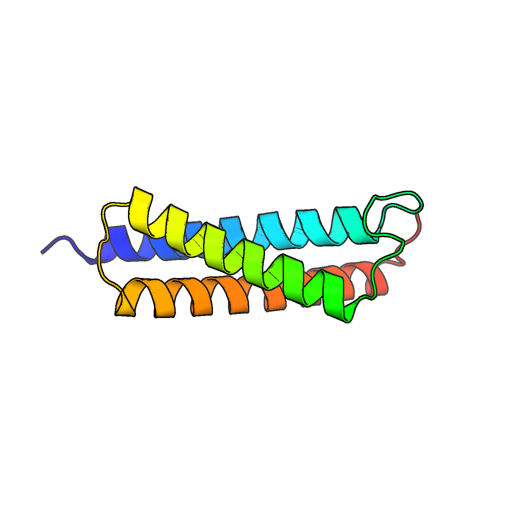413 -12.517 1.00 92.88 89 LEU A O 1
ATOM 690 N N . CYS A 1 90 ? 4.989 -5.292 -10.535 1.00 89.94 90 CYS A N 1
ATOM 691 C CA . CYS A 1 90 ? 6.339 -5.430 -11.080 1.00 89.94 90 CYS A CA 1
ATOM 692 C C . CYS A 1 90 ? 6.519 -6.764 -11.823 1.00 89.94 90 CYS A C 1
ATOM 694 O O . CYS A 1 90 ? 7.070 -6.798 -12.925 1.00 89.94 90 CYS A O 1
ATOM 696 N N . ALA A 1 91 ? 6.033 -7.873 -11.258 1.00 90.00 91 ALA A N 1
ATOM 697 C CA . ALA A 1 91 ? 6.075 -9.183 -11.905 1.00 90.00 91 ALA A CA 1
ATOM 698 C C . ALA A 1 91 ? 5.224 -9.224 -13.187 1.00 90.00 91 ALA A C 1
ATOM 700 O O . ALA A 1 91 ? 5.670 -9.733 -14.220 1.00 90.00 91 ALA A O 1
ATOM 701 N N . ALA A 1 92 ? 4.022 -8.643 -13.157 1.00 89.44 92 ALA A N 1
ATOM 702 C CA . ALA A 1 92 ? 3.155 -8.524 -14.328 1.00 89.44 92 ALA A CA 1
ATOM 703 C C . ALA A 1 92 ? 3.796 -7.677 -15.442 1.00 89.44 92 ALA A C 1
ATOM 705 O O . ALA A 1 92 ? 3.695 -8.028 -16.617 1.00 89.44 92 ALA A O 1
ATOM 706 N N . TRP A 1 93 ? 4.490 -6.594 -15.082 1.00 84.94 93 TRP A N 1
ATOM 707 C CA . TRP A 1 93 ? 5.212 -5.748 -16.032 1.00 84.94 93 TRP A CA 1
ATOM 708 C C . TRP A 1 93 ? 6.345 -6.510 -16.728 1.00 84.94 93 TRP A C 1
ATOM 710 O O . TRP A 1 93 ? 6.426 -6.517 -17.957 1.00 84.94 93 TRP A O 1
ATOM 720 N N . ARG A 1 94 ? 7.172 -7.223 -15.950 1.00 84.81 94 ARG A N 1
ATOM 721 C CA . ARG A 1 94 ? 8.280 -8.041 -16.477 1.00 84.81 94 ARG A CA 1
ATOM 722 C C . ARG A 1 94 ? 7.792 -9.152 -17.411 1.00 84.81 94 ARG A C 1
ATOM 724 O O . ARG A 1 94 ? 8.399 -9.386 -18.449 1.00 84.81 94 ARG A O 1
ATOM 731 N N . THR A 1 95 ? 6.698 -9.826 -17.059 1.00 82.75 95 THR A N 1
ATOM 732 C CA . THR A 1 95 ? 6.172 -10.970 -17.829 1.00 82.75 95 THR A CA 1
ATOM 733 C C . THR A 1 95 ? 5.451 -10.565 -19.112 1.00 82.75 95 THR A C 1
ATOM 735 O O . THR A 1 95 ? 5.539 -11.282 -20.105 1.00 82.75 95 THR A O 1
ATOM 738 N N . LYS A 1 96 ? 4.773 -9.410 -19.141 1.00 77.69 96 LYS A N 1
ATOM 739 C CA . LYS A 1 96 ? 4.072 -8.906 -20.338 1.00 77.69 96 LYS A CA 1
ATOM 740 C C . LYS A 1 96 ? 4.966 -8.111 -21.295 1.00 77.69 96 LYS A C 1
ATOM 742 O O . LYS A 1 96 ? 4.469 -7.473 -22.217 1.00 77.69 96 LYS A O 1
ATOM 747 N N . GLY A 1 97 ? 6.280 -8.163 -21.091 1.00 60.44 97 GLY A N 1
ATOM 748 C CA . GLY A 1 97 ? 7.261 -7.604 -22.011 1.00 60.44 97 GLY A CA 1
ATOM 749 C C . GLY A 1 97 ? 7.521 -6.110 -21.862 1.00 60.44 97 GLY A C 1
ATOM 750 O O . GLY A 1 97 ? 8.281 -5.612 -22.676 1.00 60.44 97 GLY A O 1
ATOM 751 N N . GLY A 1 98 ? 6.943 -5.430 -20.859 1.00 59.25 98 GLY A N 1
ATOM 752 C CA . GLY A 1 98 ? 7.322 -4.097 -20.363 1.00 59.25 98 GLY A CA 1
ATOM 753 C C . GLY A 1 98 ? 7.905 -3.089 -21.363 1.00 59.25 98 GLY A C 1
ATOM 754 O O . GLY A 1 98 ? 8.860 -2.395 -21.025 1.00 59.25 98 GLY A O 1
ATOM 755 N N . ARG A 1 99 ? 7.387 -3.036 -22.593 1.00 49.97 99 ARG A N 1
ATOM 756 C CA . ARG A 1 99 ? 7.873 -2.142 -23.644 1.00 49.97 99 ARG A CA 1
ATOM 757 C C . ARG A 1 99 ? 7.008 -0.890 -23.625 1.00 49.97 99 ARG A C 1
ATOM 759 O O . ARG A 1 99 ? 5.873 -0.921 -24.098 1.00 49.97 99 ARG A O 1
ATOM 766 N N . ALA A 1 100 ? 7.546 0.152 -22.997 1.00 49.81 100 ALA A N 1
ATOM 767 C CA . ALA A 1 100 ? 7.307 1.522 -23.434 1.00 49.81 100 ALA A CA 1
ATOM 768 C C . ALA A 1 100 ? 7.972 1.733 -24.803 1.00 49.81 100 ALA A C 1
ATOM 770 O O . ALA A 1 100 ? 9.003 1.061 -25.055 1.00 49.81 100 ALA A O 1
#

Foldseek 3Di:
DPPVVLVVVLVVVLLVLLLVLLVVLVVQVLDCPHPCVPPDPVVSLVVSLVVQLVVQLVVCVVVVDDDPVVSNVSSVSSSVSNVVNNVVVVVVCVVVPVDD